Protein AF-A0A4Y9SHT9-F1 (afdb_monomer)

Foldseek 3Di:
DVVVVVVVVVVVCVVPVVVVVVVVVVVVVVVVVCCVVVPPPCPPVCVVDDCPDPVNVVVVVVVVVVVVVVPPPPPPD

Solvent-accessible surface area (backbone atoms only — not comparable to full-atom values): 4667 Å² total; per-residue (Å²): 115,69,67,62,52,52,52,51,52,53,51,54,42,60,76,40,44,69,59,46,50,51,50,51,50,52,51,49,50,51,51,51,49,49,43,70,75,66,62,70,85,71,85,52,63,69,76,81,44,72,74,83,39,77,67,51,58,49,52,54,51,54,53,50,52,58,51,53,65,69,70,51,71,80,81,78,123

pLDDT: mean 75.54, std 15.48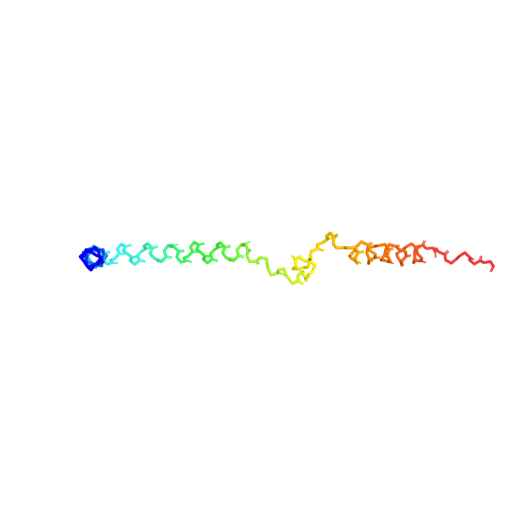, range [50.25, 97.06]

Organism: NCBI:txid2561932

Secondary structure (DSSP, 8-state):
-HHHHHHHHHHHHHHTHHHHHHHHHHHHHHHHHHHHHH------GGGTS-TTSHHHHHHHHHHHHHHHHHSS-----

Mean predicted aligned error: 13.84 Å

Radius of gyration: 28.18 Å; Cα contacts (8 Å, |Δi|>4): 6; chains: 1; bounding box: 54×32×71 Å

Sequence (77 aa):
MLTALLTRLVRGAARHAWTTIAICLLLTALSGWYAAGHFAIDTDIDRLLESNAPWAQRDAAMTLEKRVGRCQPARRR

Structure (mmCIF, N/CA/C/O backbone):
data_AF-A0A4Y9SHT9-F1
#
_entry.id   AF-A0A4Y9SHT9-F1
#
loop_
_atom_site.group_PDB
_atom_site.id
_atom_site.type_symbol
_atom_site.label_atom_id
_atom_site.label_alt_id
_atom_site.label_comp_id
_atom_site.label_asym_id
_atom_site.label_entity_id
_atom_site.label_seq_id
_atom_site.pdbx_PDB_ins_code
_atom_site.Cartn_x
_atom_site.Cartn_y
_atom_site.Cartn_z
_atom_site.occupancy
_atom_site.B_iso_or_equiv
_atom_site.auth_seq_id
_atom_site.auth_comp_id
_atom_site.auth_asym_id
_atom_site.auth_atom_id
_atom_site.pdbx_PDB_model_num
ATOM 1 N N . MET A 1 1 ? -11.917 21.354 16.144 1.00 70.62 1 MET A N 1
ATOM 2 C CA . MET A 1 1 ? -12.714 20.680 15.090 1.00 70.62 1 MET A CA 1
ATOM 3 C C . MET A 1 1 ? -12.028 19.406 14.576 1.00 70.62 1 MET A C 1
ATOM 5 O O . MET A 1 1 ? -12.606 18.341 14.740 1.00 70.62 1 MET A O 1
ATOM 9 N N . LEU A 1 2 ? -10.786 19.458 14.069 1.00 88.44 2 LEU A N 1
ATOM 10 C CA . LEU A 1 2 ? -10.015 18.271 13.624 1.00 88.44 2 LEU A CA 1
ATOM 11 C C . LEU A 1 2 ? -9.809 17.186 14.699 1.00 88.44 2 LEU A C 1
ATOM 13 O O . LEU A 1 2 ? -9.948 15.999 14.425 1.00 88.44 2 LEU A O 1
ATOM 17 N N . THR A 1 3 ? -9.542 17.584 15.942 1.00 90.25 3 THR A N 1
ATOM 18 C CA 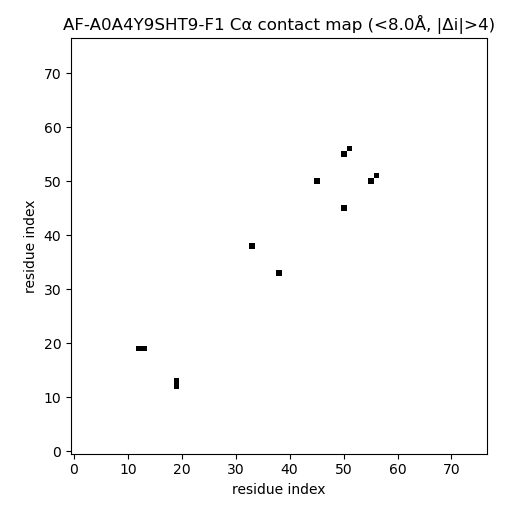. THR A 1 3 ? -9.340 16.661 17.071 1.00 90.25 3 THR A CA 1
ATOM 19 C C . THR A 1 3 ? -10.571 15.799 17.372 1.00 90.25 3 THR A C 1
ATOM 21 O O . THR A 1 3 ? -10.445 14.612 17.674 1.00 90.25 3 THR A O 1
ATOM 24 N N . ALA A 1 4 ? -11.777 16.352 17.224 1.00 89.44 4 ALA A N 1
ATOM 25 C CA . ALA A 1 4 ? -13.026 15.613 17.413 1.00 89.44 4 ALA A CA 1
ATOM 26 C C . ALA A 1 4 ? -13.284 14.598 16.280 1.00 89.44 4 ALA A C 1
ATOM 28 O O . ALA A 1 4 ? -13.818 13.516 16.519 1.00 89.44 4 ALA A O 1
ATOM 29 N N . LEU A 1 5 ? -12.875 14.920 15.049 1.00 91.81 5 LEU A N 1
ATOM 30 C CA . LEU A 1 5 ? -12.953 14.005 13.905 1.00 91.81 5 LEU A CA 1
ATOM 31 C C . LEU A 1 5 ? -11.969 12.839 14.045 1.00 91.81 5 LEU A C 1
ATOM 33 O O . LEU A 1 5 ? -12.371 11.686 13.904 1.00 91.81 5 LEU A O 1
ATOM 37 N N . LEU A 1 6 ? -10.712 13.124 14.398 1.00 93.06 6 LEU A N 1
ATOM 38 C CA . LEU A 1 6 ? -9.685 12.098 14.605 1.00 93.06 6 LEU A CA 1
ATOM 39 C C . LEU A 1 6 ? -10.073 11.123 15.721 1.00 93.06 6 LEU A C 1
ATOM 41 O O . LEU A 1 6 ? -10.002 9.910 15.542 1.00 93.06 6 LEU A O 1
ATOM 45 N N . THR A 1 7 ? -10.554 11.638 16.853 1.00 93.06 7 THR A N 1
ATOM 46 C CA . THR A 1 7 ? -10.994 10.793 17.976 1.00 93.06 7 THR A CA 1
ATOM 47 C C . THR A 1 7 ? -12.206 9.934 17.624 1.00 93.06 7 THR A C 1
ATOM 49 O O . THR A 1 7 ? -12.262 8.776 18.035 1.00 93.06 7 THR A O 1
ATOM 52 N N . ARG A 1 8 ? -13.151 10.438 16.818 1.00 91.31 8 ARG A N 1
ATOM 53 C CA . ARG A 1 8 ? -14.264 9.632 16.286 1.00 91.31 8 ARG A CA 1
ATOM 54 C C . ARG A 1 8 ? -13.786 8.526 15.348 1.00 91.31 8 ARG A C 1
ATOM 56 O O . ARG A 1 8 ? -14.266 7.402 15.474 1.00 91.31 8 ARG A O 1
ATOM 63 N N . LEU A 1 9 ? -12.838 8.826 14.462 1.00 91.81 9 LEU A N 1
ATOM 64 C CA . LEU A 1 9 ? -12.271 7.854 13.528 1.00 91.81 9 LEU A CA 1
ATOM 65 C C . LEU A 1 9 ? -11.554 6.724 14.280 1.00 91.81 9 LEU A C 1
ATOM 67 O O . LEU A 1 9 ? -11.873 5.553 14.090 1.00 91.81 9 LEU A O 1
ATOM 71 N N . VAL A 1 10 ? -10.652 7.082 15.201 1.00 91.12 10 VAL A N 1
ATOM 72 C CA . VAL A 1 10 ? -9.892 6.120 16.015 1.00 91.12 10 VAL A CA 1
ATOM 73 C C . VAL A 1 10 ? -10.824 5.291 16.891 1.00 91.12 10 VAL A C 1
ATOM 75 O O . VAL A 1 10 ? -10.669 4.078 16.974 1.00 91.12 10 VAL A O 1
ATOM 78 N N . ARG A 1 11 ? -11.837 5.906 17.511 1.00 90.69 11 ARG A N 1
ATOM 79 C CA . ARG A 1 11 ? -12.813 5.175 18.330 1.00 90.69 11 ARG A CA 1
ATOM 80 C C . ARG A 1 11 ? -13.675 4.230 17.484 1.00 90.69 11 ARG A C 1
ATOM 82 O O . ARG A 1 11 ? -14.019 3.151 17.958 1.00 90.69 11 ARG A O 1
ATOM 89 N N . GLY A 1 12 ? -13.987 4.602 16.241 1.00 87.38 12 GLY A N 1
ATOM 90 C CA . GLY A 1 12 ? -14.651 3.733 15.266 1.00 87.38 12 GLY A CA 1
ATOM 91 C C . GLY A 1 12 ? -13.790 2.531 14.871 1.00 87.38 12 GLY A C 1
ATOM 92 O O . GLY A 1 12 ? -14.269 1.397 14.930 1.00 87.38 12 GLY A O 1
ATOM 93 N N . ALA A 1 13 ? -12.512 2.774 14.569 1.00 86.44 13 ALA A N 1
ATOM 94 C CA . ALA A 1 13 ? -11.531 1.733 14.269 1.00 86.44 13 ALA A CA 1
ATOM 95 C C . ALA A 1 13 ? -11.301 0.789 15.467 1.00 86.44 13 ALA A C 1
ATOM 97 O O . ALA A 1 13 ? -11.278 -0.428 15.306 1.00 86.44 13 ALA A O 1
ATOM 98 N N . ALA A 1 14 ? -11.217 1.332 16.686 1.00 88.88 14 ALA A N 1
ATOM 99 C CA 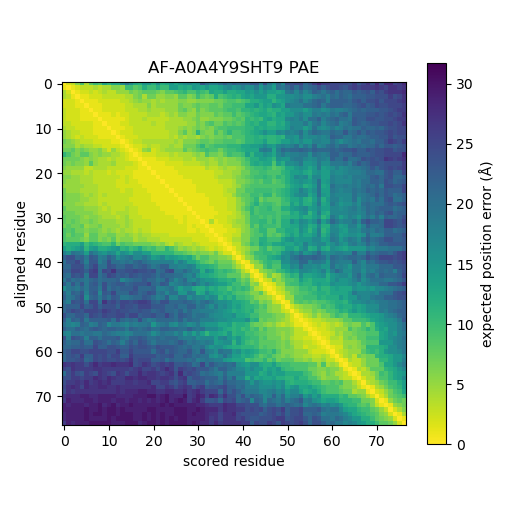. ALA A 1 14 ? -11.022 0.557 17.912 1.00 88.88 14 ALA A CA 1
ATOM 100 C C . ALA A 1 14 ? -12.250 -0.289 18.290 1.00 88.88 14 ALA A C 1
ATOM 102 O O . ALA A 1 14 ? -12.102 -1.412 18.766 1.00 88.88 14 ALA A O 1
ATOM 103 N N . ARG A 1 15 ? -13.471 0.216 18.055 1.00 89.69 15 ARG A N 1
ATOM 104 C CA . ARG A 1 15 ? -14.713 -0.526 18.336 1.00 89.69 15 ARG A CA 1
ATOM 105 C C . ARG A 1 15 ? -14.863 -1.770 17.459 1.00 89.69 15 ARG A C 1
ATOM 107 O O . ARG A 1 15 ? -15.432 -2.755 17.914 1.00 89.69 15 ARG A O 1
ATOM 114 N N . HIS A 1 16 ? -14.331 -1.737 16.239 1.00 87.75 16 HIS A N 1
ATOM 115 C CA . HIS A 1 16 ? -14.282 -2.888 15.340 1.00 87.75 16 HIS A CA 1
ATOM 116 C C . HIS A 1 1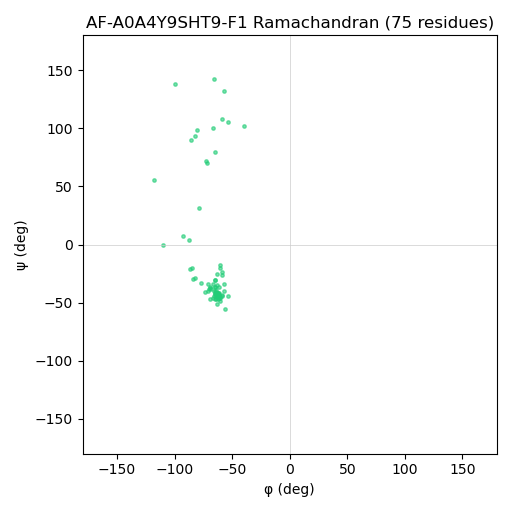6 ? -12.826 -3.255 15.024 1.00 87.75 16 HIS A C 1
ATOM 118 O O . HIS A 1 16 ? -12.403 -3.298 13.868 1.00 87.75 16 HIS A O 1
ATOM 124 N N . ALA A 1 17 ? -12.034 -3.501 16.072 1.00 86.62 17 ALA A N 1
ATOM 125 C CA . ALA A 1 17 ? -10.608 -3.795 15.934 1.00 86.62 17 ALA A CA 1
ATOM 126 C C . ALA A 1 17 ? -10.343 -4.963 14.966 1.00 86.62 17 ALA A C 1
ATOM 128 O O . ALA A 1 17 ? -9.509 -4.843 14.073 1.00 86.62 17 ALA A O 1
ATOM 129 N N . TRP A 1 18 ? -11.113 -6.050 15.070 1.00 92.94 18 TRP A N 1
ATOM 130 C CA . TRP A 1 18 ? -10.968 -7.221 14.199 1.00 92.94 18 TRP A CA 1
ATOM 131 C C . TRP A 1 18 ? -11.236 -6.921 12.721 1.00 92.94 18 TRP A C 1
ATOM 133 O O . TRP A 1 18 ? -10.476 -7.374 11.868 1.00 92.94 18 TRP A O 1
ATOM 143 N N . THR A 1 19 ? -12.258 -6.122 12.395 1.00 91.44 19 THR A N 1
ATOM 144 C CA . THR A 1 19 ? -12.517 -5.749 10.995 1.00 91.44 19 THR A CA 1
ATOM 145 C C . THR A 1 19 ? -11.444 -4.803 10.475 1.00 91.44 19 THR A C 1
ATOM 147 O O . THR A 1 19 ? -11.020 -4.944 9.336 1.00 91.44 19 THR A O 1
ATOM 150 N N . THR A 1 20 ? -10.967 -3.869 11.305 1.00 93.12 20 THR A N 1
ATOM 151 C CA . THR A 1 20 ? -9.874 -2.956 10.938 1.00 93.12 20 THR A CA 1
ATOM 152 C C . THR A 1 20 ? -8.600 -3.737 10.621 1.00 93.12 20 THR A C 1
ATOM 154 O O . THR A 1 20 ? -7.974 -3.493 9.592 1.00 93.12 20 THR A O 1
ATOM 157 N N . ILE A 1 21 ? -8.253 -4.723 11.456 1.00 93.44 21 ILE A N 1
ATOM 158 C CA . ILE A 1 21 ? -7.112 -5.615 11.221 1.00 93.44 21 ILE A CA 1
ATOM 159 C C . ILE A 1 21 ? -7.306 -6.391 9.919 1.00 93.44 21 ILE A C 1
ATOM 161 O O . ILE A 1 21 ? -6.403 -6.387 9.090 1.00 93.44 21 ILE A O 1
ATOM 165 N N . ALA A 1 22 ? -8.475 -7.003 9.708 1.00 95.88 22 ALA A N 1
ATOM 166 C CA . ALA A 1 22 ? -8.762 -7.765 8.493 1.00 95.88 22 ALA A CA 1
ATOM 167 C C . ALA A 1 22 ? -8.643 -6.905 7.223 1.00 95.88 22 ALA A C 1
ATOM 169 O O . ALA A 1 22 ? -8.025 -7.330 6.250 1.00 95.88 22 ALA A O 1
ATOM 170 N N . ILE A 1 23 ? -9.172 -5.677 7.250 1.00 95.56 23 ILE A N 1
ATOM 171 C CA . ILE A 1 23 ? -9.075 -4.725 6.136 1.00 95.56 23 ILE A CA 1
ATOM 172 C C . ILE A 1 23 ? -7.616 -4.339 5.883 1.00 95.56 23 ILE A C 1
ATOM 174 O O . ILE A 1 23 ? -7.178 -4.383 4.737 1.00 95.56 23 ILE A O 1
ATOM 178 N N . CYS A 1 24 ? -6.848 -4.000 6.924 1.00 95.12 24 CYS A N 1
ATOM 179 C CA . CYS A 1 24 ? -5.428 -3.678 6.772 1.00 95.12 24 CYS A CA 1
ATOM 180 C C . CYS A 1 24 ? -4.627 -4.858 6.214 1.00 95.12 24 CYS A C 1
ATOM 182 O O . CYS A 1 24 ? -3.778 -4.658 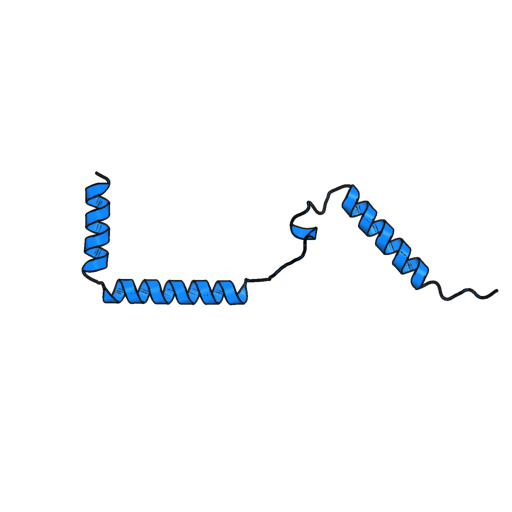5.347 1.00 95.12 24 CYS A O 1
ATOM 184 N N . LEU A 1 25 ? -4.898 -6.079 6.679 1.00 96.81 25 LEU A N 1
ATOM 185 C CA . LEU A 1 25 ? -4.252 -7.296 6.185 1.00 96.81 25 LEU A CA 1
ATOM 186 C C . LEU A 1 25 ? -4.566 -7.528 4.709 1.00 96.81 25 LEU A C 1
ATOM 188 O O . LEU A 1 25 ? -3.655 -7.759 3.918 1.00 96.81 25 LEU A O 1
ATOM 192 N N . LEU A 1 26 ? -5.839 -7.407 4.335 1.00 97.06 26 LEU A N 1
ATOM 193 C CA . LEU A 1 26 ? -6.289 -7.555 2.957 1.00 97.06 26 LEU A CA 1
ATOM 194 C C . LEU A 1 26 ? -5.663 -6.486 2.057 1.00 97.06 26 LEU A C 1
ATOM 196 O O . LEU A 1 26 ? -5.135 -6.809 0.998 1.00 97.06 26 LEU A O 1
ATOM 200 N N . LEU A 1 27 ? -5.639 -5.230 2.505 1.00 96.81 27 LEU A N 1
ATOM 201 C CA . LEU A 1 27 ? -5.022 -4.132 1.767 1.00 96.81 27 LEU A CA 1
ATOM 202 C C . LEU A 1 27 ? -3.510 -4.334 1.611 1.00 96.81 27 LEU A C 1
ATOM 204 O O . LEU A 1 27 ? -2.972 -4.121 0.530 1.00 96.81 27 LEU A O 1
ATOM 208 N N . THR A 1 28 ? -2.835 -4.799 2.663 1.00 95.94 28 THR A N 1
ATOM 209 C CA . THR A 1 28 ? -1.401 -5.120 2.628 1.00 95.94 28 THR A CA 1
ATOM 210 C C . THR A 1 28 ? -1.122 -6.257 1.651 1.00 95.94 28 THR A C 1
ATOM 212 O O . THR A 1 28 ? -0.208 -6.145 0.839 1.00 95.94 28 THR A O 1
ATOM 215 N N . ALA A 1 29 ? -1.924 -7.324 1.674 1.00 96.00 29 ALA A N 1
ATOM 216 C CA . ALA A 1 29 ? -1.781 -8.451 0.757 1.00 96.00 29 ALA A CA 1
ATOM 217 C C . ALA A 1 29 ? -2.012 -8.032 -0.701 1.00 96.00 29 ALA A C 1
ATOM 219 O O . ALA A 1 29 ? -1.215 -8.385 -1.566 1.00 96.00 29 ALA A O 1
ATOM 220 N N . LEU A 1 30 ? -3.051 -7.234 -0.970 1.00 94.19 30 LEU A N 1
ATOM 221 C CA . LEU A 1 30 ? -3.317 -6.689 -2.304 1.00 94.19 30 LEU A CA 1
ATOM 222 C C . LEU A 1 30 ? -2.178 -5.791 -2.784 1.00 94.19 30 LEU A C 1
ATOM 224 O O . LEU A 1 30 ? -1.751 -5.909 -3.928 1.00 94.19 30 LEU A O 1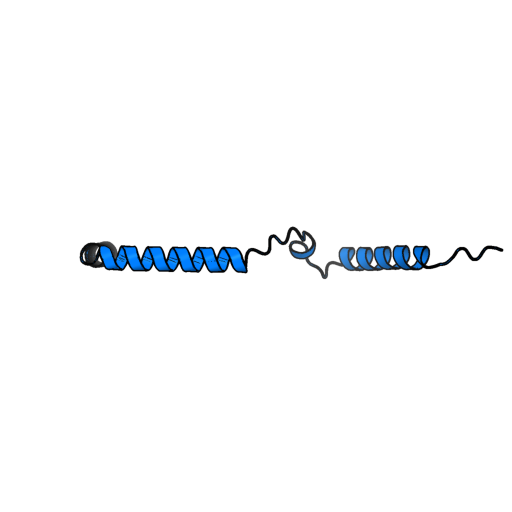
ATOM 228 N N . SER A 1 31 ? -1.665 -4.927 -1.909 1.00 92.75 31 SER A N 1
ATOM 229 C CA . SER A 1 31 ? -0.550 -4.038 -2.231 1.00 92.75 31 SER A CA 1
ATOM 230 C C . SER A 1 31 ? 0.730 -4.832 -2.503 1.00 92.75 31 SER A C 1
ATOM 232 O O . SER A 1 31 ? 1.427 -4.560 -3.473 1.00 92.75 31 SER A O 1
ATOM 234 N N . GLY A 1 32 ? 1.001 -5.874 -1.711 1.00 89.94 32 GLY A N 1
ATOM 235 C CA . GLY A 1 32 ? 2.118 -6.792 -1.930 1.00 89.94 32 GLY A CA 1
ATOM 236 C C . GLY A 1 32 ? 1.981 -7.609 -3.215 1.00 89.94 32 GLY A C 1
ATOM 237 O O . GLY A 1 32 ? 2.964 -7.775 -3.928 1.00 89.94 32 GLY A O 1
ATOM 238 N N . TRP A 1 33 ? 0.777 -8.076 -3.551 1.00 90.69 33 TRP A N 1
ATOM 239 C CA . TRP A 1 33 ? 0.506 -8.788 -4.803 1.00 90.69 33 TRP A CA 1
ATOM 240 C C . TRP A 1 33 ? 0.666 -7.878 -6.020 1.00 90.69 33 TRP A C 1
ATOM 242 O O . TRP A 1 33 ? 1.337 -8.245 -6.983 1.00 90.69 33 TRP A O 1
ATOM 252 N N . TYR A 1 34 ? 0.104 -6.669 -5.951 1.00 88.25 34 TYR A N 1
ATOM 253 C CA . TYR A 1 34 ? 0.261 -5.662 -6.992 1.00 88.25 34 TYR A CA 1
ATOM 254 C C . TYR A 1 34 ? 1.727 -5.276 -7.153 1.00 88.25 34 TYR A C 1
ATOM 256 O O . TYR A 1 34 ? 2.224 -5.270 -8.272 1.00 88.25 34 TYR A O 1
ATOM 264 N N . ALA A 1 35 ? 2.435 -5.028 -6.047 1.00 85.69 35 ALA A N 1
ATOM 265 C CA . ALA A 1 35 ? 3.869 -4.800 -6.069 1.00 85.69 35 ALA A CA 1
ATOM 266 C C . ALA A 1 35 ? 4.568 -5.988 -6.725 1.00 85.69 35 ALA A C 1
ATOM 268 O O . ALA A 1 35 ? 5.185 -5.780 -7.743 1.00 85.69 35 ALA A O 1
ATOM 269 N N . ALA A 1 36 ? 4.400 -7.232 -6.279 1.00 84.19 36 ALA A N 1
ATOM 270 C CA . ALA A 1 36 ? 5.063 -8.390 -6.887 1.00 84.19 36 ALA A CA 1
ATOM 271 C C . ALA A 1 36 ? 4.776 -8.573 -8.395 1.00 84.19 36 ALA A C 1
ATOM 273 O O . ALA A 1 36 ? 5.658 -9.019 -9.123 1.00 84.19 36 ALA A O 1
ATOM 274 N N . GLY A 1 37 ? 3.570 -8.235 -8.868 1.00 79.31 37 GLY A N 1
ATOM 275 C CA . GLY A 1 37 ? 3.194 -8.337 -10.284 1.00 79.31 37 GLY A CA 1
ATOM 276 C C . GLY A 1 37 ? 3.603 -7.139 -11.151 1.00 79.31 37 GLY A C 1
ATOM 277 O O . GLY A 1 37 ? 3.856 -7.311 -12.341 1.00 79.31 37 GLY A O 1
ATOM 278 N N . HIS A 1 38 ? 3.676 -5.937 -10.571 1.00 74.56 38 HIS A N 1
ATOM 279 C CA . HIS A 1 38 ? 4.006 -4.681 -11.260 1.00 74.56 38 HIS A CA 1
ATOM 280 C C . HIS A 1 38 ? 5.384 -4.111 -10.886 1.00 74.56 38 HIS A C 1
ATOM 282 O O . HIS A 1 38 ? 5.774 -3.080 -11.436 1.00 74.56 38 HIS A O 1
ATOM 288 N N . PHE A 1 39 ? 6.147 -4.763 -10.000 1.00 63.59 39 PHE A N 1
ATOM 289 C CA . PHE A 1 39 ? 7.575 -4.513 -9.779 1.00 63.59 39 PHE A CA 1
ATOM 290 C C . PHE A 1 39 ? 8.340 -5.053 -10.989 1.00 63.59 39 PHE A C 1
ATOM 292 O O . PHE A 1 39 ? 9.062 -6.048 -10.933 1.00 63.59 39 PHE A O 1
ATOM 299 N N . ALA A 1 40 ? 8.178 -4.378 -12.121 1.00 60.12 40 ALA A N 1
ATOM 300 C CA . ALA A 1 40 ? 9.200 -4.390 -13.140 1.00 60.12 40 ALA A CA 1
ATOM 301 C C . ALA A 1 40 ? 10.401 -3.658 -12.526 1.00 60.12 40 ALA A C 1
ATOM 303 O O . ALA A 1 40 ? 10.403 -2.433 -12.411 1.00 60.12 40 ALA A O 1
ATOM 304 N N . ILE A 1 41 ? 11.401 -4.404 -12.046 1.00 55.06 41 ILE A N 1
ATOM 305 C CA . ILE A 1 41 ? 12.750 -3.857 -11.857 1.00 55.06 41 ILE A CA 1
ATOM 306 C C . ILE A 1 41 ? 13.257 -3.525 -13.264 1.00 55.06 41 ILE A C 1
ATOM 308 O O . ILE A 1 41 ? 13.976 -4.292 -13.896 1.00 55.06 41 ILE A O 1
ATOM 312 N N . ASP A 1 42 ? 12.813 -2.388 -13.787 1.00 56.00 42 ASP A N 1
ATOM 313 C CA . ASP A 1 42 ? 13.366 -1.769 -14.977 1.00 56.00 42 ASP A CA 1
ATOM 314 C C . ASP A 1 42 ? 14.601 -0.994 -14.513 1.00 56.00 42 ASP A C 1
ATOM 316 O O . ASP A 1 42 ? 14.526 0.156 -14.088 1.00 56.00 42 ASP A O 1
ATOM 320 N N . THR A 1 43 ? 15.771 -1.636 -14.578 1.00 56.84 43 THR A N 1
ATOM 321 C CA . THR A 1 43 ? 17.072 -0.927 -14.526 1.00 56.84 43 THR A CA 1
ATOM 322 C C . THR A 1 43 ? 17.383 -0.304 -15.892 1.00 56.84 43 THR A C 1
ATOM 324 O O . THR A 1 43 ? 18.529 -0.231 -16.327 1.00 56.84 43 THR A O 1
ATOM 327 N N . ASP A 1 44 ? 16.342 0.099 -16.613 1.00 54.72 44 ASP A N 1
ATOM 328 C CA . ASP A 1 44 ? 16.458 0.714 -17.918 1.00 54.72 44 ASP A CA 1
ATOM 329 C C . ASP A 1 44 ? 16.678 2.211 -17.698 1.00 54.72 44 ASP A C 1
ATOM 331 O O . ASP A 1 44 ? 15.739 2.993 -17.535 1.00 54.72 44 ASP A O 1
ATOM 335 N N . ILE A 1 45 ? 17.950 2.606 -17.584 1.00 58.66 45 ILE A N 1
ATOM 336 C CA . ILE A 1 45 ? 18.344 4.009 -17.378 1.00 58.66 45 ILE A CA 1
ATOM 337 C C . ILE A 1 45 ? 17.824 4.887 -18.532 1.00 58.66 45 ILE A C 1
ATOM 339 O O . ILE A 1 45 ? 17.511 6.059 -18.314 1.00 58.66 45 ILE A O 1
ATOM 343 N N . ASP A 1 46 ? 17.612 4.305 -19.717 1.00 58.78 46 ASP A N 1
ATOM 344 C CA . ASP A 1 46 ? 16.969 4.954 -20.862 1.00 58.78 46 ASP A CA 1
ATOM 345 C C . ASP A 1 46 ? 15.525 5.412 -20.591 1.00 58.78 46 ASP A C 1
ATOM 347 O O . ASP A 1 46 ? 15.038 6.303 -21.280 1.00 58.78 46 ASP A O 1
ATOM 351 N N . ARG A 1 47 ? 14.827 4.878 -19.574 1.00 62.00 47 ARG A N 1
ATOM 352 C CA . ARG A 1 47 ? 13.492 5.369 -19.171 1.00 62.00 47 ARG A CA 1
ATOM 353 C C . ARG A 1 47 ? 13.525 6.553 -18.209 1.00 62.00 47 ARG A C 1
ATOM 355 O O . ARG A 1 47 ? 12.525 7.257 -18.083 1.00 62.00 47 ARG A O 1
ATOM 362 N N . LEU A 1 48 ? 14.646 6.762 -17.521 1.00 64.62 48 LEU A N 1
ATOM 363 C CA . LEU A 1 48 ? 14.877 7.912 -16.637 1.00 64.62 48 LEU A CA 1
ATOM 364 C C . LEU A 1 48 ? 15.420 9.123 -17.405 1.00 64.62 48 LEU A C 1
ATOM 366 O O . LEU A 1 48 ? 15.317 10.253 -16.928 1.00 64.62 48 LEU A O 1
ATOM 370 N N . LEU A 1 49 ? 15.997 8.888 -18.583 1.00 63.28 49 LEU A N 1
ATOM 371 C CA . LEU A 1 49 ? 16.485 9.913 -19.494 1.00 63.28 49 LEU A CA 1
ATOM 372 C C . LEU A 1 49 ? 15.452 10.151 -20.602 1.00 63.28 49 LEU A C 1
ATOM 374 O O . LEU A 1 49 ? 14.850 9.230 -21.137 1.00 63.28 49 LEU A O 1
ATOM 378 N N . GLU A 1 50 ? 15.223 11.414 -20.948 1.00 58.84 50 GLU A N 1
ATOM 379 C CA . GLU A 1 50 ? 14.271 11.802 -21.990 1.00 58.84 50 GLU A CA 1
ATOM 380 C C . GLU A 1 50 ? 14.646 11.155 -23.342 1.00 58.84 50 GLU A C 1
ATOM 382 O O . GLU A 1 50 ? 15.606 11.571 -23.995 1.00 58.84 50 GLU A O 1
ATOM 387 N N . SER A 1 51 ? 13.873 10.159 -23.792 1.00 62.00 51 SER A N 1
ATOM 388 C CA . SER A 1 51 ? 14.152 9.389 -25.024 1.00 62.00 51 SER A CA 1
ATOM 389 C C . SER A 1 51 ? 14.184 10.225 -26.315 1.00 62.00 51 SER A C 1
ATOM 391 O O . SER A 1 51 ? 14.732 9.792 -27.327 1.00 62.00 51 SER A O 1
ATOM 393 N N . ASN A 1 52 ? 13.624 11.440 -26.292 1.00 61.38 52 ASN A N 1
ATOM 394 C CA . ASN A 1 52 ? 13.619 12.373 -27.423 1.00 61.38 52 ASN A CA 1
ATOM 395 C C . ASN A 1 52 ? 14.792 13.359 -27.420 1.00 61.38 52 ASN A C 1
ATOM 397 O O . ASN A 1 52 ? 14.829 14.283 -28.238 1.00 61.38 52 ASN A O 1
ATOM 401 N N . ALA A 1 53 ? 15.757 13.199 -26.518 1.00 69.06 53 ALA A N 1
ATOM 402 C CA . ALA A 1 53 ? 16.904 14.082 -26.510 1.00 69.06 53 ALA A CA 1
ATOM 403 C C . ALA A 1 53 ? 17.753 13.905 -27.794 1.00 69.06 53 ALA A C 1
ATOM 405 O O . ALA A 1 53 ? 17.960 12.780 -28.260 1.00 69.06 53 ALA A O 1
ATOM 406 N N . PRO A 1 54 ? 18.317 14.991 -28.363 1.00 67.50 54 PRO A N 1
ATOM 407 C CA . PRO A 1 54 ? 19.094 14.926 -29.607 1.00 67.50 54 PRO A CA 1
ATOM 408 C C . PRO A 1 54 ? 20.313 13.994 -29.542 1.00 67.50 54 PRO A C 1
ATOM 410 O O . PRO A 1 54 ? 20.803 13.536 -30.572 1.00 67.50 54 PRO A O 1
ATOM 413 N N . TRP A 1 55 ? 20.836 13.731 -28.340 1.00 70.69 55 TRP A N 1
ATOM 414 C CA . TRP A 1 55 ? 21.950 12.810 -28.123 1.00 70.69 55 TRP A CA 1
ATOM 415 C C . TRP A 1 55 ? 21.515 11.333 -28.195 1.00 70.69 55 TRP A C 1
ATOM 417 O O . TRP A 1 55 ? 22.266 10.531 -28.742 1.00 70.69 55 TRP A O 1
ATOM 427 N N . ALA A 1 56 ? 20.289 10.988 -27.781 1.00 68.31 56 ALA A N 1
ATOM 428 C CA . ALA A 1 56 ? 19.752 9.624 -27.849 1.00 68.31 56 ALA A CA 1
ATOM 429 C C . ALA A 1 56 ? 19.480 9.178 -29.301 1.00 68.31 56 ALA A C 1
ATOM 431 O O . ALA A 1 56 ? 19.787 8.050 -29.688 1.00 68.31 56 ALA A O 1
ATOM 432 N N . GLN A 1 57 ? 19.004 10.093 -30.159 1.00 66.12 57 GLN A N 1
ATOM 433 C CA . GLN A 1 57 ? 18.851 9.826 -31.600 1.00 66.12 57 GLN A CA 1
ATOM 434 C C . GLN A 1 57 ? 20.195 9.545 -32.288 1.00 66.12 57 GLN A C 1
ATOM 436 O O . GLN A 1 57 ? 20.276 8.717 -33.199 1.00 66.12 57 GLN A O 1
ATOM 441 N N . ARG A 1 58 ? 21.263 10.221 -31.845 1.00 70.00 58 ARG A N 1
ATOM 442 C CA . ARG A 1 58 ? 22.618 9.996 -32.363 1.00 70.00 58 ARG A CA 1
ATOM 443 C C . ARG A 1 58 ? 23.167 8.644 -31.913 1.00 70.00 58 ARG A C 1
ATOM 445 O O . ARG A 1 58 ? 23.736 7.945 -32.746 1.00 70.00 58 ARG A O 1
ATOM 452 N N . ASP A 1 59 ? 22.933 8.239 -30.668 1.00 67.50 59 ASP A N 1
ATOM 453 C CA . ASP A 1 59 ? 23.349 6.920 -30.169 1.00 67.50 59 ASP A CA 1
ATOM 454 C C . ASP A 1 59 ? 22.633 5.765 -30.889 1.00 67.50 59 ASP A C 1
ATOM 456 O O . ASP A 1 59 ? 23.259 4.763 -31.258 1.00 67.50 59 ASP A O 1
ATOM 460 N N . ALA A 1 60 ? 21.340 5.922 -31.196 1.00 67.75 60 ALA A N 1
ATOM 461 C CA . ALA A 1 60 ? 20.596 4.958 -32.008 1.00 67.75 60 ALA A CA 1
ATOM 462 C C . ALA A 1 60 ? 21.171 4.838 -33.434 1.00 67.75 60 ALA A C 1
ATOM 464 O O . ALA A 1 60 ? 21.359 3.725 -33.939 1.00 67.75 60 ALA A O 1
ATOM 465 N N . ALA A 1 61 ? 21.516 5.966 -34.065 1.00 67.81 61 ALA A N 1
ATOM 466 C CA . ALA A 1 61 ? 22.134 5.989 -35.391 1.00 67.81 61 ALA A CA 1
ATOM 467 C C . ALA A 1 61 ? 23.535 5.344 -35.395 1.00 67.81 61 ALA A C 1
ATOM 469 O O . ALA A 1 61 ? 23.837 4.525 -36.267 1.00 67.81 61 ALA A O 1
ATOM 470 N N . MET A 1 62 ? 24.362 5.627 -34.384 1.00 69.62 62 MET A N 1
ATOM 471 C CA . MET A 1 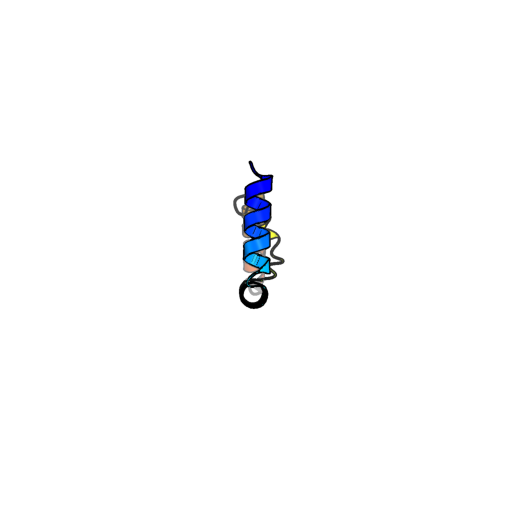62 ? 25.685 5.006 -34.218 1.00 69.62 62 MET A CA 1
ATOM 472 C C . MET A 1 62 ? 25.587 3.495 -33.960 1.00 69.62 62 MET A C 1
ATOM 474 O O . MET A 1 62 ? 26.402 2.707 -34.452 1.00 69.62 62 MET A O 1
ATOM 478 N N . THR A 1 63 ? 24.571 3.060 -33.214 1.00 65.88 63 THR A N 1
ATOM 479 C CA . THR A 1 63 ? 24.328 1.636 -32.945 1.00 65.88 63 THR A CA 1
ATOM 480 C C . THR A 1 63 ? 23.890 0.888 -34.208 1.00 65.88 63 THR A C 1
ATOM 482 O O . THR A 1 63 ? 24.331 -0.245 -34.437 1.00 65.88 63 THR A O 1
ATOM 485 N N . LEU A 1 64 ? 23.070 1.515 -35.057 1.00 60.78 64 LEU A N 1
ATOM 486 C CA . LEU A 1 64 ? 22.670 0.979 -36.362 1.00 60.78 64 LEU A CA 1
ATOM 487 C C . LEU A 1 64 ? 23.864 0.837 -37.315 1.00 60.78 64 LEU A C 1
ATOM 489 O O . LEU A 1 64 ? 24.027 -0.226 -37.917 1.00 60.78 64 LEU A O 1
ATOM 493 N N . GLU A 1 65 ? 24.747 1.836 -37.384 1.00 63.88 65 GLU A N 1
ATOM 494 C CA . GLU A 1 65 ? 25.965 1.775 -38.205 1.00 63.88 65 GLU A CA 1
ATOM 495 C C . GLU A 1 65 ? 26.874 0.597 -37.799 1.00 63.88 65 GLU A C 1
ATOM 497 O O . GLU A 1 65 ? 27.301 -0.197 -38.645 1.00 63.88 65 GLU A O 1
ATOM 502 N N . LYS A 1 66 ? 27.081 0.387 -36.490 1.00 58.97 66 LYS A N 1
ATOM 503 C CA . LYS A 1 66 ? 27.859 -0.756 -35.975 1.00 58.97 66 LYS A CA 1
ATOM 504 C C . LYS A 1 66 ? 27.216 -2.116 -36.271 1.00 58.97 66 LYS A C 1
ATOM 506 O O . LYS A 1 66 ? 27.939 -3.109 -36.406 1.00 58.97 66 LYS A O 1
ATOM 511 N N . ARG A 1 67 ? 25.882 -2.205 -36.350 1.00 58.34 67 ARG A N 1
ATOM 512 C CA . ARG A 1 67 ? 25.184 -3.452 -36.727 1.00 58.34 67 ARG A CA 1
ATOM 513 C C . ARG A 1 67 ? 25.312 -3.748 -38.220 1.00 58.34 67 ARG A C 1
ATOM 515 O O . ARG A 1 67 ? 25.561 -4.902 -38.570 1.00 58.34 67 ARG A O 1
ATOM 522 N N . VAL A 1 68 ? 25.210 -2.733 -39.077 1.00 60.12 68 VAL A N 1
ATOM 523 C CA . VAL A 1 68 ? 25.364 -2.882 -40.535 1.00 60.12 68 VAL A CA 1
ATOM 524 C C . VAL A 1 68 ? 26.793 -3.296 -40.894 1.00 60.12 68 VAL A C 1
ATOM 526 O O . VAL A 1 68 ? 26.973 -4.263 -41.632 1.00 60.12 68 VAL A O 1
ATOM 529 N N . GLY A 1 69 ? 27.811 -2.678 -40.283 1.00 58.19 69 GLY A N 1
ATOM 530 C CA . GLY A 1 69 ? 29.214 -3.053 -40.504 1.00 58.19 69 GLY A CA 1
ATOM 531 C C . GLY A 1 69 ? 29.564 -4.485 -40.069 1.00 58.19 69 GLY A C 1
ATOM 532 O O . GLY A 1 69 ? 30.470 -5.095 -40.629 1.00 58.19 69 GLY A O 1
ATOM 533 N N . ARG A 1 70 ? 28.821 -5.062 -39.112 1.00 58.19 70 ARG A N 1
ATOM 534 C CA . ARG A 1 70 ? 29.002 -6.454 -38.656 1.00 58.19 70 ARG A CA 1
ATOM 535 C C . ARG A 1 70 ? 28.315 -7.480 -39.565 1.00 58.19 70 ARG A C 1
ATOM 537 O O . ARG A 1 70 ? 28.784 -8.610 -39.656 1.00 58.19 70 ARG A O 1
ATOM 544 N N . CYS A 1 71 ? 27.227 -7.094 -40.236 1.00 56.31 71 CYS A N 1
ATOM 545 C CA . CYS A 1 71 ? 26.535 -7.923 -41.230 1.00 56.31 71 CYS A CA 1
ATOM 546 C C . CYS A 1 71 ? 27.108 -7.773 -42.640 1.00 56.31 71 CYS A C 1
ATOM 548 O O . CYS A 1 71 ? 26.571 -8.371 -43.566 1.00 56.31 71 CYS A O 1
ATOM 550 N N . GLN A 1 72 ? 28.178 -7.000 -42.823 1.00 57.66 72 GLN A N 1
ATOM 551 C CA . GLN A 1 72 ? 28.912 -6.990 -44.074 1.00 57.66 72 GLN A CA 1
ATOM 552 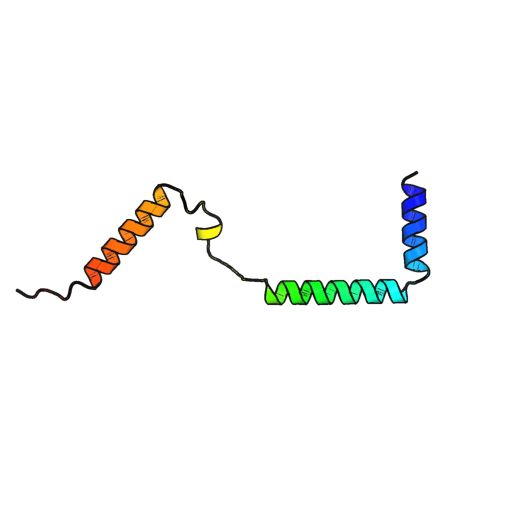C C . GLN A 1 72 ? 29.841 -8.210 -44.051 1.00 57.66 72 GLN A C 1
ATOM 554 O O . GLN A 1 72 ? 30.890 -8.153 -43.401 1.00 57.66 72 GLN A O 1
ATOM 559 N N . PRO A 1 73 ? 29.471 -9.347 -44.686 1.00 50.25 73 PRO A N 1
ATOM 560 C CA . PRO A 1 73 ? 30.401 -10.451 -44.804 1.00 50.25 73 PRO A CA 1
ATOM 561 C C . PRO A 1 73 ? 31.620 -9.874 -45.498 1.00 50.25 73 PRO A C 1
ATOM 563 O O . PRO A 1 73 ? 31.477 -9.127 -46.470 1.00 50.25 73 PRO A O 1
ATOM 566 N N . ALA A 1 74 ? 32.794 -10.164 -44.942 1.00 56.84 74 ALA A N 1
ATOM 567 C CA . ALA A 1 74 ? 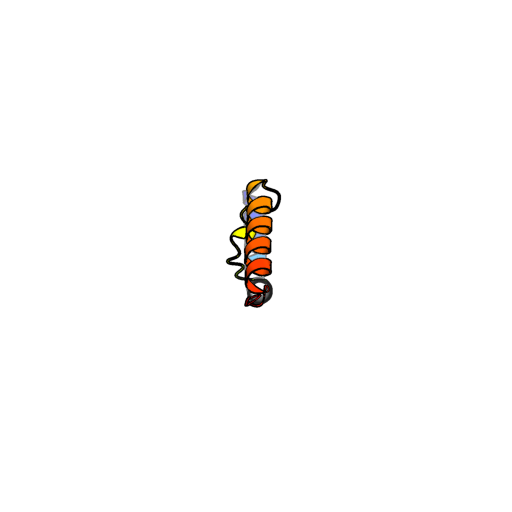34.073 -9.818 -45.521 1.00 56.84 74 ALA A CA 1
ATOM 568 C C . ALA A 1 74 ? 33.987 -10.040 -47.033 1.00 56.84 74 ALA A C 1
ATOM 570 O O . ALA A 1 74 ? 34.023 -11.178 -47.506 1.00 56.84 74 ALA A O 1
ATOM 571 N N . ARG A 1 75 ? 33.822 -8.948 -47.790 1.00 56.81 75 ARG A N 1
ATOM 572 C CA . ARG A 1 75 ? 33.930 -8.940 -49.242 1.00 56.81 75 ARG A CA 1
ATOM 573 C C . ARG A 1 75 ? 35.424 -9.089 -49.497 1.00 56.81 75 ARG A C 1
ATOM 575 O O . ARG A 1 75 ? 36.109 -8.115 -49.786 1.00 56.81 75 ARG A O 1
ATOM 582 N N . ARG A 1 76 ? 35.920 -10.306 -49.231 1.00 52.12 76 ARG A N 1
ATOM 583 C CA . ARG A 1 76 ? 37.251 -10.801 -49.553 1.00 52.12 76 ARG A CA 1
ATOM 584 C C . ARG A 1 76 ? 37.409 -10.554 -51.043 1.00 52.12 76 ARG A C 1
ATOM 586 O O . ARG A 1 76 ? 36.735 -11.185 -51.854 1.00 52.12 76 ARG A O 1
ATOM 593 N N . ARG A 1 77 ? 38.210 -9.546 -51.351 1.00 54.00 77 ARG A N 1
ATOM 594 C CA . ARG A 1 77 ? 38.852 -9.393 -52.643 1.00 54.00 77 ARG A CA 1
ATOM 595 C C . ARG A 1 77 ? 40.147 -10.189 -52.612 1.00 54.00 77 ARG A C 1
ATOM 597 O O . ARG A 1 77 ? 40.709 -10.318 -51.499 1.00 54.00 77 ARG A O 1
#